Protein AF-A0A967HCH9-F1 (afdb_monomer_lite)

Sequence (76 aa):
RLAFAAVGRRPGPVWAGHSGERDATDAAGVWATLAAALGVEAAIEQGADPIFHPGRCGIVSVAGRPIGVVGEIHPA

Foldseek 3Di:
DDDDDDWAFDDDDPVVPGPDIDFQVVQVVVVVVVCVVVVFDKDWDQDDDQQADHRFKTFMDTPPHGDGITGHGDPD

pLDDT: mean 92.83, std 7.17, range [67.19, 98.19]

Secondary structure (DSSP, 8-state):
-------SBPP--GGG----B--HHHHHHHHHHHHHHHT--EEEEE---TTEEEEEEEEEEETTEEEEEEEEEP-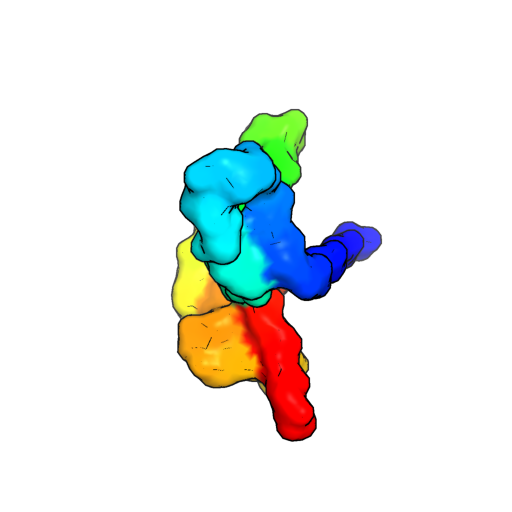-

Radius of gyration: 13.69 Å; chains: 1; bounding box: 33×18×37 Å

Structure (mmCIF, N/CA/C/O backbone):
data_AF-A0A967HCH9-F1
#
_entry.id   AF-A0A967HCH9-F1
#
loop_
_atom_site.group_PDB
_atom_site.id
_atom_site.type_symbol
_atom_site.label_atom_id
_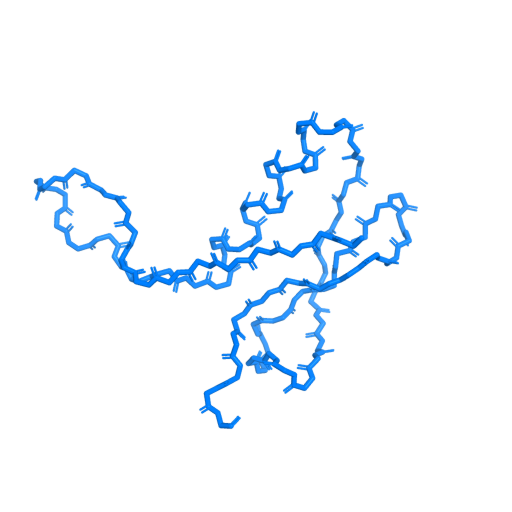atom_site.label_alt_id
_atom_site.label_comp_id
_atom_site.label_asym_id
_atom_site.label_entity_id
_atom_site.label_seq_id
_atom_site.pdbx_PDB_ins_code
_atom_site.Cartn_x
_atom_site.Cartn_y
_atom_site.Cartn_z
_atom_site.occupancy
_atom_site.B_iso_or_equiv
_atom_site.auth_seq_id
_atom_site.auth_comp_id
_atom_site.auth_asym_id
_atom_site.auth_atom_id
_atom_site.pdbx_PDB_model_num
ATOM 1 N N . ARG A 1 1 ? -11.671 -12.211 2.583 1.00 85.81 1 ARG A N 1
ATOM 2 C CA . ARG A 1 1 ? -10.353 -11.557 2.767 1.00 85.81 1 ARG A CA 1
ATOM 3 C C . ARG A 1 1 ? -9.681 -11.525 1.401 1.00 85.81 1 ARG A C 1
ATOM 5 O O . ARG A 1 1 ? -9.779 -12.530 0.710 1.00 85.81 1 ARG A O 1
ATOM 12 N N . LEU A 1 2 ? -9.094 -10.397 1.007 1.00 92.44 2 LEU A N 1
ATOM 13 C CA . LEU A 1 2 ? -8.347 -10.229 -0.245 1.00 92.44 2 LEU A CA 1
ATOM 14 C C . LEU A 1 2 ? -6.880 -9.979 0.115 1.00 92.44 2 LEU A C 1
ATOM 16 O O . LEU A 1 2 ? -6.619 -9.266 1.080 1.00 92.44 2 LEU A O 1
ATOM 20 N N . ALA A 1 3 ? -5.954 -10.564 -0.639 1.00 95.88 3 ALA A N 1
ATOM 21 C CA . ALA A 1 3 ? -4.522 -10.320 -0.514 1.00 95.88 3 ALA A CA 1
ATOM 22 C C . ALA A 1 3 ? -3.876 -10.363 -1.903 1.00 95.88 3 ALA A C 1
ATOM 24 O O . ALA A 1 3 ? -4.388 -11.027 -2.806 1.00 95.88 3 ALA A O 1
ATOM 25 N N . PHE A 1 4 ? -2.756 -9.666 -2.062 1.00 96.12 4 PHE A N 1
ATOM 26 C CA . PHE A 1 4 ? -1.947 -9.673 -3.275 1.00 96.12 4 PHE A CA 1
ATOM 27 C C . PHE A 1 4 ? -0.466 -9.557 -2.909 1.00 96.12 4 PHE A C 1
ATOM 29 O O . PHE A 1 4 ? -0.122 -9.093 -1.824 1.00 96.12 4 PHE A O 1
ATOM 36 N N . ALA A 1 5 ? 0.403 -9.974 -3.826 1.00 96.00 5 ALA A N 1
ATOM 37 C CA . ALA A 1 5 ? 1.845 -9.812 -3.717 1.00 96.00 5 ALA A CA 1
ATOM 38 C C . ALA A 1 5 ? 2.427 -9.532 -5.104 1.00 96.00 5 ALA A C 1
ATOM 40 O O . ALA A 1 5 ? 1.914 -10.025 -6.112 1.00 96.00 5 ALA A O 1
ATOM 41 N N . ALA A 1 6 ? 3.500 -8.750 -5.157 1.00 93.75 6 ALA A N 1
ATOM 42 C CA . ALA A 1 6 ? 4.225 -8.465 -6.385 1.00 93.75 6 ALA A CA 1
ATOM 43 C C . ALA A 1 6 ? 5.729 -8.489 -6.097 1.00 93.75 6 ALA A C 1
ATOM 45 O O . ALA A 1 6 ? 6.174 -7.941 -5.095 1.00 93.75 6 ALA A O 1
ATOM 46 N N . VAL A 1 7 ? 6.503 -9.143 -6.965 1.00 94.81 7 VAL A N 1
ATOM 47 C CA . VAL A 1 7 ? 7.949 -9.359 -6.776 1.00 94.81 7 VAL A CA 1
ATOM 48 C C . VAL A 1 7 ? 8.712 -9.196 -8.083 1.00 94.81 7 VAL A C 1
ATOM 50 O O . VAL A 1 7 ? 8.142 -9.374 -9.159 1.00 94.81 7 VAL A O 1
ATOM 53 N N . GLY A 1 8 ? 10.002 -8.885 -8.009 1.00 92.81 8 GLY A N 1
ATOM 54 C CA . GLY A 1 8 ? 10.868 -8.749 -9.179 1.00 92.81 8 GLY A CA 1
ATOM 55 C C . GLY A 1 8 ? 10.762 -7.389 -9.872 1.00 92.81 8 GLY A C 1
ATOM 56 O O . GLY A 1 8 ? 10.221 -6.426 -9.331 1.00 92.81 8 GLY A O 1
ATOM 57 N N . ARG A 1 9 ? 11.317 -7.306 -11.085 1.00 90.38 9 ARG A N 1
ATOM 58 C CA . ARG A 1 9 ? 11.476 -6.042 -11.820 1.00 90.38 9 ARG A CA 1
ATOM 59 C C . ARG A 1 9 ? 10.146 -5.453 -12.285 1.00 90.38 9 ARG A C 1
ATOM 61 O O . ARG A 1 9 ? 9.235 -6.181 -12.690 1.00 90.38 9 ARG A O 1
ATOM 68 N N . ARG A 1 10 ? 10.072 -4.121 -12.306 1.00 88.00 10 ARG A N 1
ATOM 69 C CA . ARG A 1 10 ? 8.949 -3.402 -12.916 1.00 88.00 10 ARG A CA 1
ATOM 70 C C . ARG A 1 10 ? 8.926 -3.637 -14.433 1.00 88.00 10 ARG A C 1
ATOM 72 O O . ARG A 1 10 ? 9.983 -3.599 -15.062 1.00 88.00 10 ARG A O 1
ATOM 79 N N . PRO A 1 11 ? 7.761 -3.857 -15.064 1.00 79.88 11 PRO A N 1
ATOM 80 C CA . PRO A 1 11 ? 7.672 -3.884 -16.520 1.00 79.88 11 PRO A CA 1
ATOM 81 C C . PRO A 1 11 ? 8.052 -2.515 -17.097 1.00 79.88 11 PRO A C 1
ATOM 83 O O . PRO A 1 11 ? 7.662 -1.484 -16.554 1.00 79.88 11 PRO A O 1
ATOM 86 N N . GLY A 1 12 ? 8.795 -2.497 -18.198 1.00 80.38 12 GLY A N 1
ATOM 87 C CA . GLY A 1 12 ? 9.189 -1.266 -18.876 1.00 80.38 12 GLY A CA 1
ATOM 88 C C . GLY A 1 12 ? 9.631 -1.542 -20.312 1.00 80.38 12 GLY A C 1
ATOM 89 O O . GLY A 1 12 ? 9.977 -2.685 -20.630 1.00 80.38 12 GLY A O 1
ATOM 90 N N . PRO A 1 13 ? 9.598 -0.534 -21.202 1.00 77.06 13 PRO A N 1
ATOM 91 C CA . PRO A 1 13 ? 10.119 -0.686 -22.551 1.00 77.06 13 PRO A CA 1
ATOM 92 C C . PRO A 1 13 ? 11.591 -1.103 -22.511 1.00 77.06 13 PRO A C 1
ATOM 94 O O . PRO A 1 13 ? 12.368 -0.551 -21.737 1.00 77.06 13 PRO A O 1
ATOM 97 N N . VAL A 1 14 ? 11.996 -2.020 -23.393 1.00 74.25 14 VAL A N 1
ATOM 98 C CA . VAL A 1 14 ? 13.377 -2.547 -23.439 1.00 74.25 14 VAL A CA 1
ATOM 99 C C . VAL A 1 14 ? 14.417 -1.429 -23.623 1.00 74.25 14 VAL A C 1
ATOM 101 O O . VAL A 1 14 ? 15.526 -1.515 -23.107 1.00 74.25 14 VAL A O 1
ATOM 104 N N . TRP A 1 15 ? 14.046 -0.352 -24.321 1.00 80.81 15 TRP A N 1
ATOM 105 C CA . TRP A 1 15 ? 14.904 0.807 -24.576 1.00 80.81 15 TRP A CA 1
ATOM 106 C C . TRP A 1 15 ? 15.029 1.771 -23.386 1.00 80.81 15 TRP A C 1
ATOM 108 O O . TRP A 1 15 ? 15.941 2.592 -23.376 1.00 80.81 15 TRP A O 1
ATOM 118 N N . ALA A 1 16 ? 14.142 1.688 -22.389 1.00 76.38 16 ALA A N 1
ATOM 119 C CA . ALA A 1 16 ? 14.121 2.596 -21.239 1.00 76.38 16 ALA A CA 1
ATOM 120 C C . ALA A 1 16 ? 15.106 2.191 -20.121 1.00 76.38 16 ALA A C 1
ATOM 122 O O . ALA A 1 16 ? 15.207 2.879 -19.108 1.00 76.38 16 ALA A O 1
ATOM 123 N N . GLY A 1 17 ? 15.852 1.094 -20.295 1.00 71.19 17 GLY A N 1
ATOM 124 C CA . GLY A 1 17 ? 16.786 0.588 -19.289 1.00 71.19 17 GLY A CA 1
ATOM 125 C C . GLY A 1 17 ? 16.092 -0.081 -18.094 1.00 71.19 17 GLY A C 1
ATOM 126 O O . GLY A 1 17 ? 14.957 -0.545 -18.190 1.00 71.19 17 GLY A O 1
ATOM 127 N N . HIS A 1 18 ? 16.801 -0.186 -16.963 1.00 67.19 18 HIS A N 1
ATOM 128 C CA . HIS A 1 18 ? 16.261 -0.788 -15.739 1.00 67.19 18 HIS A CA 1
ATOM 129 C C . HIS A 1 18 ? 15.230 0.144 -15.082 1.00 67.19 18 HIS A C 1
ATOM 131 O O . HIS A 1 18 ? 15.582 1.172 -14.517 1.00 67.19 18 HIS A O 1
ATOM 137 N N . SER A 1 19 ? 13.967 -0.273 -15.078 1.00 74.88 19 SER A N 1
ATOM 138 C CA . SER A 1 19 ? 12.821 0.372 -14.407 1.00 74.88 19 SER A CA 1
ATOM 139 C C . SER A 1 19 ? 12.803 0.200 -12.873 1.00 74.88 19 SER A C 1
ATOM 141 O O . SER A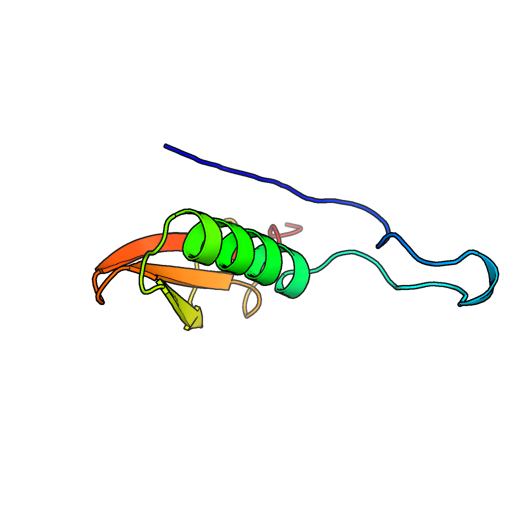 1 19 ? 11.872 0.652 -12.205 1.00 74.88 19 SER A O 1
ATOM 143 N N . GLY A 1 20 ? 13.828 -0.445 -12.306 1.00 84.88 20 GLY A N 1
ATOM 144 C CA . GLY A 1 20 ? 13.936 -0.758 -10.880 1.00 84.88 20 GLY A CA 1
ATOM 145 C C . GLY A 1 20 ? 13.182 -2.024 -10.458 1.00 84.88 20 GLY A C 1
ATOM 146 O O . GLY A 1 20 ? 12.420 -2.625 -11.225 1.00 84.88 20 GLY A O 1
ATOM 147 N N . GLU A 1 21 ? 13.434 -2.455 -9.224 1.00 91.00 21 GLU A N 1
ATOM 148 C CA . GLU A 1 21 ? 12.644 -3.499 -8.567 1.00 91.00 21 GLU A CA 1
ATOM 149 C C . GLU A 1 21 ? 11.345 -2.922 -8.008 1.00 91.00 21 GLU A C 1
ATOM 151 O O . GLU A 1 21 ? 11.241 -1.719 -7.765 1.00 91.00 21 GLU A O 1
ATOM 156 N N . ARG A 1 22 ? 10.342 -3.786 -7.849 1.00 93.94 22 ARG A N 1
ATOM 157 C CA . ARG A 1 22 ? 9.099 -3.419 -7.174 1.00 93.94 22 ARG A CA 1
ATOM 158 C C . ARG A 1 22 ? 9.364 -3.109 -5.705 1.00 93.94 22 ARG A C 1
ATOM 160 O O . ARG A 1 22 ? 10.143 -3.804 -5.061 1.00 93.94 22 ARG A O 1
ATOM 167 N N . ASP A 1 23 ? 8.662 -2.116 -5.183 1.00 94.00 23 ASP A N 1
ATOM 168 C CA . ASP A 1 23 ? 8.718 -1.701 -3.784 1.00 94.00 23 ASP A CA 1
ATOM 169 C C . ASP A 1 23 ? 7.306 -1.437 -3.221 1.00 94.00 23 ASP A C 1
ATOM 171 O O . ASP A 1 23 ? 6.284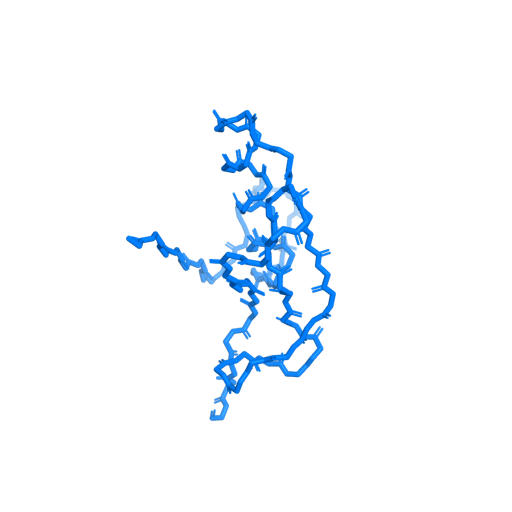 -1.717 -3.858 1.00 94.00 23 ASP A O 1
ATOM 175 N N . ALA A 1 24 ? 7.229 -0.904 -1.998 1.00 95.56 24 ALA A N 1
ATOM 176 C CA . ALA A 1 24 ? 5.963 -0.598 -1.332 1.00 95.56 24 ALA A CA 1
ATOM 177 C C . ALA A 1 24 ? 5.050 0.370 -2.116 1.00 95.56 24 ALA A C 1
ATOM 179 O O . ALA A 1 24 ? 3.829 0.328 -1.943 1.00 95.56 24 ALA A O 1
ATOM 180 N N . THR A 1 25 ? 5.599 1.222 -2.991 1.00 95.25 25 THR A N 1
ATOM 181 C CA . THR A 1 25 ? 4.794 2.148 -3.803 1.00 95.25 25 THR A CA 1
ATOM 182 C C . THR A 1 25 ? 4.028 1.421 -4.905 1.00 95.25 25 THR A C 1
ATOM 184 O O . THR A 1 25 ? 2.885 1.782 -5.190 1.00 95.25 25 THR A O 1
ATOM 187 N N . ASP A 1 26 ? 4.579 0.332 -5.451 1.00 95.50 26 ASP A N 1
ATOM 188 C CA . ASP A 1 26 ? 3.856 -0.527 -6.392 1.00 95.50 26 ASP A CA 1
ATOM 189 C C . ASP A 1 26 ? 2.658 -1.198 -5.704 1.00 95.50 26 ASP A C 1
ATOM 191 O O . ASP A 1 26 ? 1.559 -1.244 -6.260 1.00 95.50 26 ASP A O 1
ATOM 195 N N . ALA A 1 27 ? 2.839 -1.673 -4.467 1.00 96.38 27 ALA A N 1
ATOM 196 C CA . ALA A 1 27 ? 1.758 -2.266 -3.680 1.00 96.38 27 ALA A CA 1
ATOM 197 C C . ALA A 1 27 ? 0.655 -1.244 -3.346 1.00 96.38 27 ALA A C 1
ATOM 199 O O . ALA A 1 27 ? -0.534 -1.545 -3.492 1.00 96.38 27 ALA A O 1
ATOM 200 N N . ALA A 1 28 ? 1.037 -0.021 -2.965 1.00 97.06 28 ALA A N 1
ATOM 201 C CA . ALA A 1 28 ? 0.102 1.084 -2.763 1.00 97.06 28 ALA A CA 1
ATOM 202 C C . ALA A 1 28 ? -0.676 1.419 -4.050 1.00 97.06 28 ALA A C 1
ATOM 204 O O . ALA A 1 28 ? -1.888 1.624 -4.000 1.00 97.06 28 ALA A O 1
ATOM 205 N N . GLY A 1 29 ? -0.008 1.403 -5.208 1.00 96.44 29 GLY A N 1
ATOM 206 C CA . GLY A 1 29 ? -0.633 1.620 -6.514 1.00 96.44 29 GLY A CA 1
ATOM 207 C C . GLY A 1 29 ? -1.651 0.539 -6.895 1.00 96.44 29 GLY A C 1
ATOM 208 O O . GLY A 1 29 ? -2.730 0.858 -7.403 1.00 96.44 29 GLY A O 1
ATOM 209 N N . VAL A 1 30 ? -1.361 -0.736 -6.605 1.00 96.31 30 VAL A N 1
ATOM 210 C CA . VAL A 1 30 ? -2.322 -1.840 -6.795 1.00 96.31 30 VAL A CA 1
ATOM 211 C C . VAL A 1 30 ? -3.563 -1.627 -5.930 1.00 96.31 30 VAL A C 1
ATOM 213 O O . VAL A 1 30 ? -4.682 -1.732 -6.434 1.00 96.31 30 VAL A O 1
ATOM 216 N N . TRP A 1 31 ? -3.389 -1.271 -4.653 1.00 96.69 31 TRP A N 1
ATOM 217 C CA . TRP A 1 31 ? -4.517 -0.951 -3.776 1.00 96.69 31 TRP A CA 1
ATOM 218 C C . TRP A 1 31 ? -5.328 0.247 -4.285 1.00 96.69 31 TRP A C 1
ATOM 220 O O . TRP A 1 31 ? -6.549 0.149 -4.376 1.00 96.69 31 TRP A O 1
ATOM 230 N N . ALA A 1 32 ? -4.671 1.338 -4.685 1.00 96.50 32 ALA A N 1
ATOM 231 C CA . ALA A 1 32 ? -5.345 2.515 -5.231 1.00 96.50 32 ALA A CA 1
ATOM 232 C C . ALA A 1 32 ? -6.165 2.177 -6.490 1.00 96.50 32 ALA A C 1
ATOM 234 O O . ALA A 1 32 ? -7.302 2.624 -6.635 1.00 96.50 32 ALA A O 1
ATOM 235 N N . THR A 1 33 ? -5.623 1.324 -7.365 1.00 96.88 33 THR A N 1
ATOM 236 C CA . THR A 1 33 ? -6.319 0.841 -8.569 1.00 96.88 33 THR A CA 1
ATOM 237 C C . THR A 1 33 ? -7.560 0.023 -8.208 1.00 96.88 33 THR A C 1
ATOM 239 O O . THR A 1 33 ? -8.625 0.221 -8.791 1.00 96.88 33 THR A O 1
ATOM 242 N N . LEU A 1 34 ? -7.448 -0.874 -7.223 1.00 96.06 34 LEU A N 1
ATOM 243 C CA . LEU A 1 34 ? -8.578 -1.668 -6.735 1.00 96.06 34 LEU A CA 1
ATOM 244 C C . LEU A 1 34 ? -9.656 -0.787 -6.095 1.00 96.06 34 LEU A C 1
ATOM 246 O O . LEU A 1 34 ? -10.832 -0.957 -6.400 1.00 96.06 34 LEU A O 1
ATOM 250 N N . ALA A 1 35 ? -9.270 0.164 -5.244 1.00 95.75 35 ALA A N 1
ATOM 251 C CA . ALA A 1 35 ? -10.200 1.085 -4.599 1.00 95.75 35 ALA A CA 1
ATOM 252 C C . ALA A 1 35 ? -10.985 1.915 -5.626 1.00 95.75 35 ALA A C 1
ATOM 254 O O . ALA A 1 35 ? -12.211 2.004 -5.539 1.00 95.75 35 ALA A O 1
ATOM 255 N N . ALA A 1 36 ? -10.296 2.437 -6.646 1.00 96.94 36 ALA A N 1
ATOM 256 C CA . ALA A 1 36 ? -10.921 3.161 -7.748 1.00 96.94 36 ALA A CA 1
ATOM 257 C C . ALA A 1 36 ? -11.902 2.277 -8.535 1.00 96.94 36 ALA A C 1
ATOM 259 O O . ALA A 1 36 ? -13.032 2.691 -8.788 1.00 96.94 36 ALA A O 1
ATOM 260 N N . ALA A 1 37 ? -11.512 1.043 -8.871 1.00 97.31 37 ALA A N 1
ATOM 261 C CA . ALA A 1 37 ? -12.379 0.099 -9.581 1.00 97.31 37 ALA A CA 1
ATOM 262 C C . ALA A 1 37 ? -13.626 -0.303 -8.770 1.00 97.31 37 ALA A C 1
ATOM 264 O O . ALA A 1 37 ? -14.670 -0.599 -9.347 1.00 97.31 37 ALA A O 1
ATOM 265 N N . LEU A 1 38 ? -13.524 -0.304 -7.439 1.00 95.19 38 LEU A N 1
ATOM 266 C CA . LEU A 1 38 ? -14.627 -0.594 -6.521 1.00 95.19 38 LEU A CA 1
ATOM 267 C C . LEU A 1 38 ? -15.478 0.642 -6.182 1.00 95.19 38 LEU A C 1
ATOM 269 O O . LEU A 1 38 ? -16.511 0.492 -5.533 1.00 95.19 38 LEU A O 1
ATOM 273 N N . GLY A 1 39 ? -15.063 1.845 -6.594 1.00 97.06 39 GLY A N 1
ATOM 274 C CA . GLY A 1 39 ? -15.766 3.093 -6.295 1.00 97.06 39 GLY A CA 1
ATOM 275 C C . GLY A 1 39 ? -15.752 3.472 -4.811 1.00 97.06 39 GLY A C 1
ATOM 276 O O . GLY A 1 39 ? -16.711 4.072 -4.331 1.00 97.06 39 GLY A O 1
ATOM 277 N N . VAL A 1 40 ? -14.701 3.098 -4.071 1.00 95.94 40 VAL A N 1
ATOM 278 C CA . VAL A 1 40 ? -14.580 3.394 -2.635 1.00 95.94 40 VAL A CA 1
ATOM 279 C C . VAL A 1 40 ? -13.588 4.521 -2.371 1.00 95.94 40 VAL A C 1
ATOM 281 O O . VAL A 1 40 ? -12.518 4.586 -2.974 1.00 95.94 40 VAL A O 1
ATOM 284 N N . GLU A 1 41 ? -13.924 5.391 -1.421 1.00 94.81 41 GLU A N 1
ATOM 285 C CA . GLU A 1 41 ? -13.002 6.402 -0.908 1.00 94.81 41 GLU A CA 1
ATOM 286 C C . GLU A 1 41 ? -11.982 5.732 0.016 1.00 94.81 41 GLU A C 1
ATOM 288 O O . GLU A 1 41 ? -12.318 5.315 1.130 1.00 94.81 41 GLU A O 1
ATOM 293 N N . ALA A 1 42 ? -10.749 5.596 -0.472 1.00 96.31 42 ALA A N 1
ATOM 294 C CA . ALA A 1 42 ? -9.666 4.937 0.239 1.00 96.31 42 ALA A CA 1
ATOM 295 C C . ALA A 1 42 ? -8.541 5.909 0.600 1.00 96.31 42 ALA A C 1
ATOM 297 O O . ALA A 1 42 ? -8.200 6.798 -0.179 1.00 96.31 42 ALA A O 1
ATOM 298 N N . ALA A 1 43 ? -7.916 5.672 1.751 1.00 97.31 43 ALA A N 1
ATOM 299 C CA . ALA A 1 43 ? -6.693 6.344 2.167 1.00 97.31 43 ALA A CA 1
ATOM 300 C C . ALA A 1 43 ? -5.622 5.321 2.562 1.00 97.31 43 ALA A C 1
ATOM 302 O O . ALA A 1 43 ? -5.921 4.174 2.912 1.00 97.31 43 ALA A O 1
ATOM 303 N N . ILE A 1 44 ? -4.364 5.752 2.475 1.00 97.69 44 ILE A N 1
ATOM 304 C CA . ILE A 1 44 ? -3.205 5.018 2.977 1.00 97.69 44 ILE A CA 1
ATOM 305 C C . ILE A 1 44 ? -2.439 5.969 3.887 1.00 97.69 44 ILE A C 1
ATOM 307 O O . ILE A 1 44 ? -2.022 7.038 3.447 1.00 97.69 44 ILE A O 1
ATOM 311 N N . GLU A 1 45 ? -2.238 5.569 5.135 1.00 97.31 45 GLU A N 1
ATOM 312 C CA . GLU A 1 45 ? -1.462 6.333 6.112 1.00 97.31 45 GLU A CA 1
ATOM 313 C C . GLU A 1 45 ? -0.258 5.522 6.577 1.00 97.31 45 GLU A C 1
ATOM 315 O O . GLU A 1 45 ? -0.313 4.291 6.625 1.00 97.31 45 GLU A O 1
ATOM 320 N N . GLN A 1 46 ? 0.838 6.203 6.924 1.00 97.56 46 GLN A N 1
ATOM 321 C CA . GLN A 1 46 ? 2.031 5.543 7.446 1.00 97.56 46 GLN A CA 1
ATOM 322 C C . GLN A 1 46 ? 1.672 4.721 8.688 1.00 97.56 46 GLN A C 1
ATOM 324 O O . GLN A 1 46 ? 1.077 5.230 9.636 1.00 97.56 46 GLN A O 1
ATOM 329 N N . GLY A 1 47 ? 2.078 3.455 8.694 1.00 96.06 47 GLY A N 1
ATOM 330 C CA . GLY A 1 47 ? 1.845 2.548 9.807 1.00 96.06 47 GLY A CA 1
ATOM 331 C C . GLY A 1 47 ? 3.025 1.631 10.071 1.00 96.06 47 GLY A C 1
ATOM 332 O O . GLY A 1 47 ? 4.111 1.784 9.504 1.00 96.06 47 GLY A O 1
ATOM 333 N N . ALA A 1 48 ? 2.783 0.659 10.942 1.00 95.12 48 ALA A N 1
ATOM 334 C CA . ALA A 1 48 ? 3.721 -0.400 11.266 1.00 95.12 48 ALA A CA 1
ATOM 335 C C . ALA A 1 48 ? 2.965 -1.715 11.467 1.00 95.12 48 ALA A C 1
ATOM 337 O O . ALA A 1 48 ? 1.904 -1.740 12.090 1.00 95.12 48 ALA A O 1
ATOM 338 N N . ASP A 1 49 ? 3.545 -2.796 10.961 1.00 95.75 49 ASP A N 1
ATOM 339 C CA . ASP A 1 49 ? 3.121 -4.172 11.186 1.00 95.75 49 ASP A CA 1
ATOM 340 C C . ASP A 1 49 ? 4.393 -5.046 11.177 1.00 95.75 49 ASP A C 1
ATOM 342 O O . ASP A 1 49 ? 5.248 -4.823 10.315 1.00 95.75 49 ASP A O 1
ATOM 346 N N . PRO A 1 50 ? 4.569 -5.998 12.117 1.00 94.81 50 PRO A N 1
ATOM 347 C CA . PRO A 1 50 ? 5.797 -6.792 12.234 1.00 94.81 50 PRO A CA 1
ATOM 348 C C . PRO A 1 50 ? 6.175 -7.607 10.991 1.00 94.81 50 PRO A C 1
ATOM 350 O O . PRO A 1 50 ? 7.331 -7.992 10.853 1.00 94.81 50 PRO A O 1
ATOM 353 N N . ILE A 1 51 ? 5.220 -7.894 10.103 1.00 95.31 51 ILE A N 1
ATOM 354 C CA . ILE A 1 51 ? 5.456 -8.657 8.869 1.00 95.31 51 ILE A CA 1
ATOM 355 C C . ILE A 1 51 ? 6.106 -7.775 7.787 1.00 95.31 51 ILE A C 1
ATOM 357 O O . ILE A 1 51 ? 6.677 -8.289 6.824 1.00 95.31 51 ILE A O 1
ATOM 361 N N . PHE A 1 52 ? 6.045 -6.450 7.931 1.00 97.19 52 PHE A N 1
ATOM 362 C CA . PHE A 1 52 ? 6.503 -5.493 6.931 1.00 97.19 52 PHE A CA 1
ATOM 363 C C . PHE A 1 52 ? 7.753 -4.729 7.386 1.00 97.19 52 PHE A C 1
ATOM 365 O O . PHE A 1 52 ? 7.987 -4.495 8.571 1.00 97.19 52 PHE A O 1
ATOM 372 N N . HIS A 1 53 ? 8.570 -4.312 6.420 1.00 95.81 53 HIS A N 1
ATOM 373 C CA . HIS A 1 53 ? 9.768 -3.517 6.652 1.00 95.81 53 HIS A CA 1
ATOM 374 C C . HIS A 1 53 ? 9.412 -2.189 7.358 1.00 95.81 53 HIS A C 1
ATOM 376 O O . HIS A 1 53 ? 8.486 -1.487 6.923 1.00 95.81 53 HIS A O 1
ATOM 382 N N . PRO A 1 54 ? 10.160 -1.771 8.404 1.00 95.06 54 PRO A N 1
ATOM 383 C CA . PRO A 1 54 ? 9.910 -0.514 9.103 1.00 95.06 54 PRO A CA 1
ATOM 384 C C . PRO A 1 54 ? 9.932 0.680 8.145 1.00 95.06 54 PRO A C 1
ATOM 386 O O . PRO A 1 54 ? 10.826 0.810 7.310 1.00 95.06 54 PRO A O 1
ATOM 389 N N . GLY A 1 55 ? 8.925 1.548 8.227 1.00 94.62 55 GLY A N 1
ATOM 390 C CA . GLY A 1 55 ? 8.793 2.701 7.329 1.00 94.62 55 GLY A CA 1
ATOM 391 C C . GLY A 1 55 ? 8.277 2.375 5.921 1.00 94.62 55 GLY A C 1
ATOM 392 O O . GLY A 1 55 ? 7.974 3.295 5.172 1.00 94.62 55 GLY A O 1
ATOM 393 N N . ARG A 1 56 ? 8.098 1.096 5.564 1.00 96.94 56 ARG A N 1
ATOM 394 C CA . ARG A 1 56 ? 7.529 0.658 4.275 1.00 96.94 56 ARG A CA 1
ATOM 395 C C . ARG A 1 56 ? 6.208 -0.088 4.457 1.00 96.94 56 ARG A C 1
ATOM 397 O O . ARG A 1 56 ? 5.924 -1.053 3.753 1.00 96.94 56 ARG A O 1
ATOM 404 N N . CYS A 1 57 ? 5.414 0.370 5.419 1.00 97.75 57 CYS A N 1
ATOM 405 C CA . CYS A 1 57 ? 4.107 -0.165 5.770 1.00 97.75 57 CYS A CA 1
ATOM 406 C C . CYS A 1 57 ? 3.085 0.974 5.825 1.00 97.75 57 CYS A C 1
ATOM 408 O O . CYS A 1 57 ? 3.330 2.011 6.445 1.00 97.75 57 CYS A O 1
ATOM 410 N N . GLY A 1 58 ? 1.930 0.762 5.203 1.00 97.81 58 GLY A N 1
ATOM 411 C CA . GLY A 1 58 ? 0.788 1.661 5.231 1.00 97.81 58 GLY A CA 1
ATOM 412 C C . GLY A 1 58 ? -0.466 0.947 5.721 1.00 97.81 58 GLY A C 1
ATOM 413 O O . GLY A 1 58 ? -0.759 -0.171 5.294 1.00 97.81 58 GLY A O 1
ATOM 414 N N . ILE A 1 59 ? -1.221 1.596 6.605 1.00 98.19 59 ILE A N 1
ATOM 415 C CA . ILE A 1 59 ? -2.568 1.159 6.973 1.00 98.19 59 ILE A CA 1
ATOM 416 C C . ILE A 1 59 ? -3.520 1.633 5.882 1.00 98.19 59 ILE A C 1
ATOM 418 O O . ILE A 1 59 ? -3.551 2.822 5.565 1.00 98.19 59 ILE A O 1
ATOM 422 N N . VAL A 1 60 ? -4.306 0.715 5.319 1.00 97.75 60 VAL A N 1
ATOM 423 C CA . VAL A 1 60 ? -5.350 1.070 4.353 1.00 97.75 60 VAL A CA 1
ATOM 424 C C . VAL A 1 60 ? -6.684 1.251 5.061 1.00 97.75 60 VAL A C 1
ATOM 426 O O . VAL A 1 60 ? -7.093 0.419 5.879 1.00 97.75 60 VAL A O 1
ATOM 429 N N . SER A 1 61 ? -7.383 2.330 4.730 1.00 97.75 61 SER A N 1
ATOM 430 C CA . SER A 1 61 ? -8.705 2.639 5.265 1.00 97.75 61 SER A CA 1
ATOM 431 C C . SER A 1 61 ? -9.703 2.933 4.150 1.00 97.75 61 SER A C 1
ATOM 433 O O . SER A 1 61 ? -9.326 3.336 3.050 1.00 97.75 61 SER A O 1
ATOM 435 N N . VAL A 1 62 ? -10.985 2.697 4.432 1.00 96.69 62 VAL A N 1
ATOM 436 C CA . VAL A 1 62 ? -12.114 3.083 3.573 1.00 96.69 62 VAL A CA 1
ATOM 437 C C . VAL A 1 62 ? -13.121 3.840 4.424 1.00 96.69 62 VAL A C 1
ATOM 439 O O . VAL A 1 62 ? -13.513 3.340 5.482 1.00 96.69 62 VAL A O 1
ATOM 442 N N . ALA A 1 63 ? -13.519 5.036 3.982 1.00 94.12 63 ALA A N 1
ATOM 443 C CA . ALA A 1 63 ? -14.372 5.949 4.753 1.00 94.12 63 ALA A CA 1
ATOM 444 C C . ALA A 1 63 ? -13.874 6.137 6.208 1.00 94.12 63 ALA A C 1
ATOM 446 O O . ALA A 1 63 ? -14.630 6.001 7.171 1.00 94.12 63 ALA A O 1
ATOM 447 N N . GLY A 1 64 ? -12.562 6.344 6.374 1.00 94.12 64 GLY A N 1
ATOM 448 C CA . GLY A 1 64 ? -11.907 6.537 7.675 1.00 94.12 64 GLY A CA 1
ATOM 449 C C . GLY A 1 64 ? -11.766 5.280 8.545 1.00 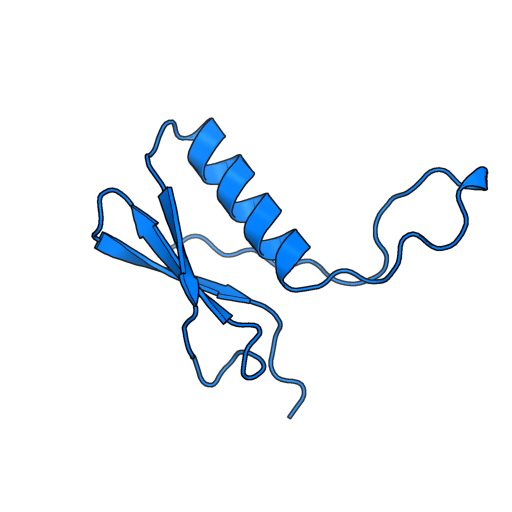94.12 64 GLY A C 1
ATOM 450 O O . GLY A 1 64 ? -11.171 5.346 9.618 1.00 94.12 64 GLY A O 1
ATOM 451 N N . ARG A 1 65 ? -12.271 4.117 8.112 1.00 96.81 65 ARG A N 1
ATOM 452 C CA . ARG A 1 65 ? -12.154 2.862 8.867 1.00 96.81 65 ARG A CA 1
ATOM 453 C C . ARG A 1 65 ? -10.970 2.030 8.367 1.00 96.81 65 ARG A C 1
ATOM 455 O O . ARG A 1 65 ? -10.985 1.660 7.194 1.00 96.81 65 ARG A O 1
ATOM 462 N N . PRO A 1 66 ? -9.990 1.670 9.217 1.00 97.25 66 PRO A N 1
ATOM 463 C CA . PRO A 1 66 ? -8.915 0.750 8.845 1.00 97.25 66 PRO A CA 1
ATOM 464 C C . PRO A 1 66 ? -9.469 -0.618 8.432 1.00 97.25 66 PRO A C 1
ATOM 466 O O . PRO A 1 66 ? -10.297 -1.195 9.141 1.00 97.25 66 PRO A O 1
ATOM 469 N N . ILE A 1 67 ? -9.018 -1.141 7.291 1.00 97.00 67 ILE A N 1
ATOM 470 C CA . ILE A 1 67 ? -9.476 -2.432 6.747 1.00 97.00 67 ILE A CA 1
ATOM 471 C C . ILE A 1 67 ? -8.340 -3.405 6.413 1.00 97.00 67 ILE A C 1
ATOM 473 O O . ILE A 1 67 ? -8.610 -4.565 6.099 1.00 97.00 67 ILE A O 1
ATOM 477 N N . GLY A 1 68 ? -7.084 -2.965 6.482 1.00 96.81 68 GLY A N 1
ATOM 478 C CA . GLY A 1 68 ? -5.934 -3.813 6.195 1.00 96.81 68 GLY A CA 1
ATOM 479 C C . GLY A 1 68 ? -4.622 -3.043 6.162 1.00 96.81 68 GLY A C 1
ATOM 480 O O . GLY A 1 68 ? -4.543 -1.900 6.613 1.00 96.81 68 GLY A O 1
ATOM 481 N N . VAL A 1 69 ? -3.607 -3.679 5.584 1.00 97.81 69 VAL A N 1
ATOM 482 C CA . VAL A 1 69 ? -2.247 -3.149 5.460 1.00 97.81 69 VAL A CA 1
ATOM 483 C C . VAL A 1 69 ? -1.696 -3.409 4.059 1.00 97.81 69 VAL A C 1
ATOM 485 O O . VAL A 1 69 ? -2.073 -4.388 3.412 1.00 97.81 69 VAL A O 1
ATOM 488 N N . VAL A 1 70 ? -0.801 -2.538 3.600 1.00 97.94 70 VAL A N 1
ATOM 489 C CA . VAL A 1 70 ? 0.015 -2.718 2.391 1.00 97.94 70 VAL A CA 1
ATOM 490 C C . VAL A 1 70 ? 1.454 -2.320 2.696 1.00 97.94 70 VAL A C 1
ATOM 492 O O . VAL A 1 70 ? 1.689 -1.391 3.464 1.00 97.94 70 VAL A O 1
ATOM 495 N N . GLY A 1 71 ? 2.431 -2.993 2.098 1.00 97.25 71 GLY A N 1
ATOM 496 C CA . GLY A 1 71 ? 3.830 -2.673 2.347 1.00 97.25 71 GLY A CA 1
ATOM 497 C C . GLY A 1 71 ? 4.809 -3.638 1.699 1.00 97.25 71 GLY A C 1
ATOM 498 O O . GLY A 1 71 ? 4.421 -4.539 0.956 1.00 97.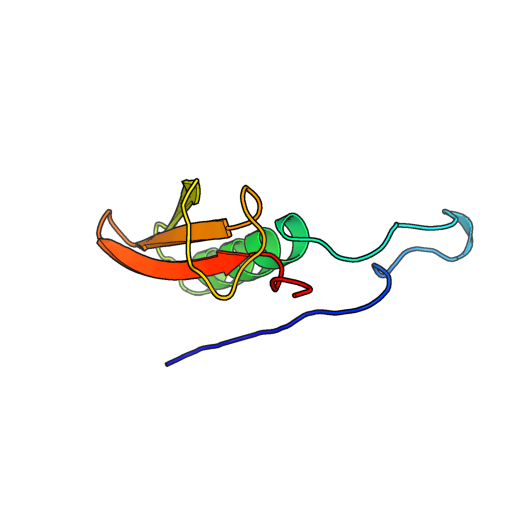25 71 GLY A O 1
ATOM 499 N N . GLU A 1 72 ? 6.085 -3.449 2.017 1.00 97.50 72 GLU A N 1
ATOM 500 C CA . GLU A 1 72 ? 7.177 -4.346 1.635 1.00 97.50 72 GLU A CA 1
ATOM 501 C C . GLU A 1 72 ? 7.468 -5.342 2.760 1.00 97.50 72 GLU A C 1
ATOM 503 O O . GLU A 1 72 ? 7.560 -4.944 3.919 1.00 97.50 72 GLU A O 1
ATOM 508 N N . ILE A 1 73 ? 7.577 -6.630 2.434 1.00 96.31 73 ILE A N 1
ATOM 509 C CA . ILE A 1 73 ? 7.785 -7.696 3.426 1.00 96.31 73 ILE A CA 1
ATOM 510 C C . ILE A 1 73 ? 9.119 -7.489 4.160 1.00 96.31 73 ILE A C 1
ATOM 512 O O . ILE A 1 73 ? 10.120 -7.104 3.556 1.00 96.31 73 ILE A O 1
ATOM 516 N N . HIS A 1 74 ? 9.127 -7.750 5.468 1.00 92.75 74 HIS A N 1
ATOM 517 C CA . HIS A 1 74 ? 10.333 -7.715 6.285 1.00 92.75 74 HIS A CA 1
ATOM 518 C C . HIS A 1 74 ? 11.339 -8.789 5.818 1.00 92.75 74 HIS A C 1
ATOM 520 O O . HIS A 1 74 ? 10.947 -9.941 5.633 1.00 92.75 74 HIS A O 1
ATOM 526 N N . PRO A 1 75 ? 12.628 -8.454 5.619 1.00 89.12 75 PRO A N 1
ATOM 527 C CA . PRO A 1 75 ? 13.617 -9.424 5.142 1.00 89.12 75 PRO A CA 1
ATOM 528 C C . PRO A 1 75 ? 14.131 -10.383 6.227 1.00 89.12 75 PRO A C 1
ATOM 530 O O . PRO A 1 75 ? 14.688 -11.426 5.888 1.00 89.12 75 PRO A O 1
ATOM 533 N N . ALA A 1 76 ? 14.005 -10.006 7.503 1.00 78.12 76 ALA A N 1
ATOM 534 C CA . ALA A 1 76 ? 14.411 -10.818 8.658 1.00 78.12 76 ALA A CA 1
ATOM 535 C C . ALA A 1 76 ? 13.271 -11.666 9.217 1.00 78.12 76 ALA A C 1
ATOM 537 O O . ALA A 1 76 ? 12.124 -11.168 9.152 1.00 78.12 76 ALA A O 1
#